Protein AF-A0A419X3B8-F1 (afdb_monomer_lite)

Radius of gyration: 21.31 Å; chains: 1; bounding box: 58×30×60 Å

Structure (mmCIF, N/CA/C/O backbone):
data_AF-A0A419X3B8-F1
#
_entry.id   AF-A0A419X3B8-F1
#
loop_
_atom_site.group_PDB
_atom_site.id
_atom_site.type_symbol
_atom_site.label_atom_id
_atom_site.label_alt_id
_atom_site.label_comp_id
_atom_site.label_asym_id
_atom_site.label_entity_id
_atom_site.label_seq_id
_atom_site.pdbx_PDB_ins_code
_atom_site.Cartn_x
_atom_site.Cartn_y
_atom_site.Cartn_z
_atom_site.occupancy
_atom_site.B_iso_or_equiv
_atom_site.auth_seq_id
_atom_site.auth_comp_id
_atom_site.auth_asym_id
_atom_site.auth_atom_id
_atom_site.pdbx_PDB_model_num
ATOM 1 N N . MET A 1 1 ? -28.144 -3.863 7.621 1.00 39.31 1 MET A N 1
ATOM 2 C CA . MET A 1 1 ? -27.677 -2.518 7.217 1.00 39.31 1 M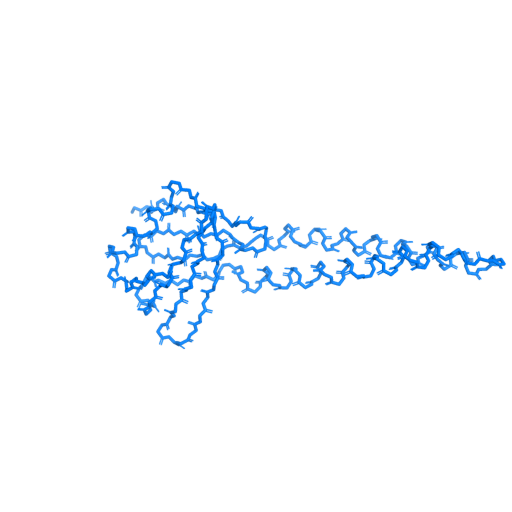ET A CA 1
ATOM 3 C C . MET A 1 1 ? -26.337 -2.663 6.514 1.00 39.31 1 MET A C 1
ATOM 5 O O . MET A 1 1 ? -25.401 -3.153 7.137 1.00 39.31 1 MET A O 1
ATOM 9 N N . ASN A 1 2 ? -26.262 -2.311 5.227 1.00 42.41 2 ASN A N 1
ATOM 10 C CA . ASN A 1 2 ? -24.985 -2.186 4.522 1.00 42.41 2 ASN A CA 1
ATOM 11 C C . ASN A 1 2 ? -24.287 -0.940 5.063 1.00 42.41 2 ASN A C 1
ATOM 13 O O . ASN A 1 2 ? -24.763 0.173 4.859 1.00 42.41 2 ASN A O 1
ATOM 17 N N . SER A 1 3 ? -23.217 -1.150 5.819 1.0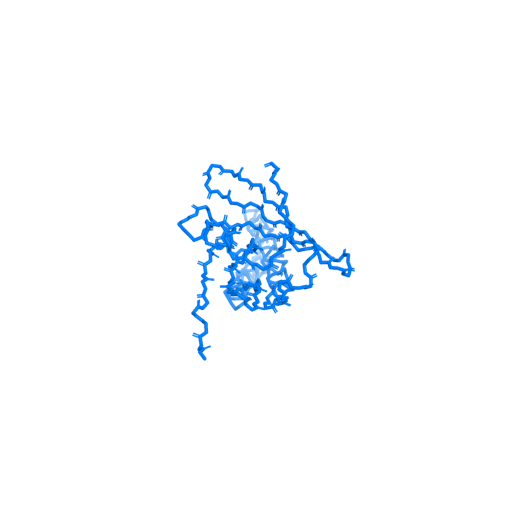0 56.72 3 SER A N 1
ATOM 18 C CA . SER A 1 3 ? -22.361 -0.070 6.289 1.00 56.72 3 SER A CA 1
ATOM 19 C C . SER A 1 3 ? -21.693 0.579 5.077 1.00 56.72 3 SER A C 1
ATOM 21 O O . SER A 1 3 ? -21.132 -0.115 4.227 1.00 56.72 3 SER A O 1
ATOM 23 N N . LEU A 1 4 ? -21.824 1.899 4.944 1.00 75.19 4 LEU A N 1
ATOM 24 C CA . LEU A 1 4 ? -21.238 2.640 3.834 1.00 75.19 4 LEU A CA 1
ATOM 25 C C . LEU A 1 4 ? -19.736 2.774 4.111 1.00 75.19 4 LEU A C 1
ATOM 27 O O . LEU A 1 4 ? -19.335 3.532 4.993 1.00 75.19 4 LEU A O 1
ATOM 31 N N . MET A 1 5 ? -18.914 2.003 3.396 1.00 82.88 5 MET A N 1
ATOM 32 C CA . MET A 1 5 ? -17.458 2.043 3.553 1.00 82.88 5 MET A CA 1
ATOM 33 C C . MET A 1 5 ? -16.929 3.455 3.288 1.00 82.88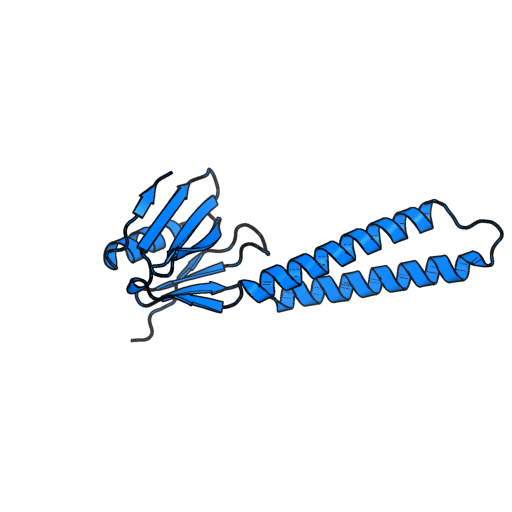 5 MET A C 1
ATOM 35 O O . MET A 1 5 ? -17.170 4.034 2.226 1.00 82.88 5 MET A O 1
ATOM 39 N N . THR A 1 6 ? -16.190 4.003 4.251 1.00 88.56 6 THR A N 1
ATOM 40 C CA . THR A 1 6 ? -15.498 5.283 4.092 1.00 88.56 6 THR A CA 1
ATOM 41 C C . THR A 1 6 ? -14.113 5.034 3.511 1.00 88.56 6 THR A C 1
ATOM 43 O O . THR A 1 6 ? -13.441 4.077 3.881 1.00 88.56 6 THR A O 1
ATOM 46 N N . LYS A 1 7 ? -13.687 5.893 2.582 1.00 88.75 7 LYS A N 1
ATOM 47 C CA . LYS A 1 7 ? -12.417 5.776 1.867 1.00 88.75 7 LYS A CA 1
ATOM 48 C C . LYS A 1 7 ? -11.531 6.983 2.157 1.00 88.75 7 LYS A C 1
ATOM 50 O O . LYS A 1 7 ? -11.972 8.109 1.939 1.00 88.75 7 LYS A O 1
ATOM 55 N N . ILE A 1 8 ? -10.288 6.737 2.566 1.00 86.94 8 ILE A N 1
ATOM 56 C CA . ILE A 1 8 ? -9.205 7.727 2.561 1.00 86.94 8 ILE A CA 1
ATOM 57 C C . ILE A 1 8 ? -8.215 7.315 1.476 1.00 86.94 8 ILE A C 1
ATOM 59 O O . ILE A 1 8 ? -7.798 6.157 1.404 1.00 86.94 8 ILE A O 1
ATOM 63 N N . TYR A 1 9 ? -7.855 8.262 0.617 1.00 84.25 9 TYR A N 1
ATOM 64 C CA . TYR A 1 9 ? -6.931 8.001 -0.478 1.00 84.25 9 TYR A CA 1
ATOM 65 C C . TYR A 1 9 ? -5.501 7.820 0.024 1.00 84.25 9 TYR A C 1
ATOM 67 O O . TYR A 1 9 ? -5.037 8.552 0.905 1.00 84.25 9 TYR A O 1
ATOM 75 N N . GLY A 1 10 ? -4.789 6.876 -0.585 1.00 79.81 10 GLY A N 1
ATOM 76 C CA . GLY A 1 10 ? -3.341 6.781 -0.434 1.00 79.81 10 GLY A CA 1
ATOM 77 C C . GLY A 1 10 ? -2.664 8.054 -0.918 1.00 79.81 10 GLY A C 1
ATOM 78 O O . GLY A 1 10 ? -3.069 8.636 -1.925 1.00 79.81 10 GLY A O 1
ATOM 79 N N . GLN A 1 11 ? -1.610 8.490 -0.228 1.00 74.94 11 GLN A N 1
ATOM 80 C CA . GLN A 1 11 ? -0.857 9.667 -0.672 1.00 74.94 11 GLN A CA 1
ATOM 81 C C . GLN A 1 11 ? -0.150 9.401 -2.010 1.00 74.94 11 GLN A C 1
ATOM 83 O O . GLN A 1 11 ? 0.006 10.294 -2.843 1.00 74.94 11 GLN A O 1
ATOM 88 N N . ARG A 1 12 ? 0.283 8.157 -2.228 1.00 67.44 12 ARG A N 1
ATOM 89 C CA . ARG A 1 12 ? 0.878 7.685 -3.478 1.00 67.44 12 ARG A CA 1
ATOM 90 C C . ARG A 1 12 ? 0.053 6.530 -4.027 1.00 67.44 12 ARG A C 1
ATOM 92 O O . ARG A 1 12 ? -0.522 5.756 -3.271 1.00 67.44 12 ARG A O 1
ATOM 99 N N . ILE A 1 13 ? 0.120 6.327 -5.345 1.00 59.06 13 ILE A N 1
ATOM 100 C CA . ILE A 1 13 ? -0.497 5.179 -6.047 1.00 59.06 13 ILE A CA 1
ATOM 101 C C . ILE A 1 13 ? -0.118 3.829 -5.398 1.00 59.06 13 ILE A C 1
ATOM 103 O O . ILE A 1 13 ? -0.873 2.865 -5.482 1.00 59.06 13 ILE A O 1
ATOM 107 N N . LEU A 1 14 ? 1.051 3.763 -4.750 1.00 59.19 14 LEU A N 1
ATOM 108 C CA . LEU A 1 14 ? 1.574 2.564 -4.088 1.00 59.19 14 LEU A CA 1
ATOM 109 C C . LEU A 1 14 ? 1.157 2.412 -2.630 1.00 59.19 14 LEU A C 1
ATOM 111 O O . LEU A 1 14 ? 1.212 1.295 -2.127 1.00 59.19 14 LEU A O 1
ATOM 115 N N . ASP A 1 15 ? 0.776 3.500 -1.964 1.00 68.56 15 ASP A N 1
ATOM 116 C CA . ASP A 1 15 ? 0.409 3.443 -0.549 1.00 68.56 15 ASP A CA 1
ATOM 117 C C . ASP A 1 15 ? -0.952 2.752 -0.369 1.00 68.56 15 ASP A C 1
ATOM 119 O O . ASP A 1 15 ? -1.229 2.208 0.694 1.00 68.56 15 ASP A O 1
ATOM 123 N N . GLY A 1 16 ? -1.755 2.692 -1.438 1.00 73.12 16 GLY A N 1
ATOM 124 C CA . GLY A 1 16 ? -3.090 2.111 -1.405 1.00 73.12 16 GLY A CA 1
ATOM 125 C C . GLY A 1 16 ? -4.088 3.022 -0.703 1.00 73.12 16 GLY A C 1
ATOM 126 O O . GLY A 1 16 ? -3.734 3.938 0.027 1.00 73.12 16 GLY A O 1
ATOM 127 N N . ASP A 1 17 ? -5.360 2.783 -0.958 1.00 85.88 17 ASP A N 1
ATOM 128 C CA . ASP A 1 17 ? -6.457 3.420 -0.261 1.00 85.88 17 ASP A CA 1
ATOM 129 C C . ASP A 1 17 ? -6.748 2.677 1.045 1.00 85.88 17 ASP A C 1
ATOM 131 O O . ASP A 1 17 ? -6.688 1.445 1.110 1.00 85.88 17 ASP A O 1
ATOM 135 N N . LEU A 1 18 ? -7.118 3.430 2.075 1.00 86.88 18 LEU A N 1
ATOM 136 C CA . LEU A 1 18 ? -7.647 2.880 3.313 1.00 86.88 18 LEU A CA 1
ATOM 137 C C . LEU A 1 18 ? -9.171 2.922 3.251 1.00 86.88 18 LEU A C 1
ATOM 139 O O . LEU A 1 18 ? -9.769 3.999 3.192 1.00 86.88 18 LEU A O 1
ATOM 143 N N . LEU A 1 19 ? -9.802 1.754 3.265 1.00 89.44 19 LEU A N 1
ATOM 144 C CA . LEU A 1 19 ? -11.248 1.619 3.386 1.00 89.44 19 LEU A CA 1
ATOM 145 C C . LEU A 1 19 ? -11.563 1.204 4.817 1.00 89.44 19 LEU A C 1
ATOM 147 O O . LEU A 1 19 ? -10.921 0.303 5.349 1.00 89.44 19 LEU A O 1
ATOM 151 N N . PHE A 1 20 ? -12.542 1.836 5.446 1.00 88.69 20 PHE A N 1
ATOM 152 C CA . PHE A 1 20 ? -12.916 1.486 6.808 1.00 88.69 20 PHE A CA 1
ATOM 153 C C . PHE A 1 20 ? -14.404 1.668 7.057 1.00 88.69 20 PHE A C 1
ATOM 155 O O . PHE A 1 20 ? -15.076 2.519 6.462 1.00 88.69 20 PHE A O 1
ATOM 162 N N . ASP A 1 21 ? -14.897 0.858 7.978 1.00 86.81 21 ASP A N 1
ATOM 163 C CA . ASP A 1 21 ? -16.163 1.036 8.656 1.00 86.81 21 ASP A CA 1
ATOM 164 C C . ASP A 1 21 ? -16.093 0.458 10.079 1.00 86.81 21 ASP A C 1
ATOM 166 O O . ASP A 1 21 ? -15.027 0.073 10.555 1.00 86.81 21 ASP A O 1
ATOM 170 N N . HIS A 1 22 ? -17.230 0.390 10.772 1.00 83.25 22 HIS A N 1
ATOM 171 C CA . HIS A 1 22 ? -17.297 -0.143 12.136 1.00 83.25 22 HIS A CA 1
ATOM 172 C C . HIS A 1 22 ? -16.980 -1.645 12.246 1.00 83.25 22 HIS A C 1
ATOM 174 O O . HIS A 1 22 ? -16.852 -2.158 13.352 1.00 83.25 22 HIS A O 1
ATOM 180 N N . LYS A 1 23 ? -16.921 -2.377 11.128 1.00 86.19 23 LYS A N 1
ATOM 181 C CA . LYS A 1 23 ? -16.739 -3.834 11.102 1.00 86.19 23 LYS A CA 1
ATOM 182 C C . LYS A 1 23 ? -15.360 -4.244 10.621 1.00 86.19 23 LYS A C 1
ATOM 184 O O . LYS A 1 23 ? -14.865 -5.276 11.061 1.00 86.19 23 LYS A O 1
ATOM 189 N N . LYS A 1 24 ? -14.768 -3.492 9.696 1.00 89.56 24 LYS A N 1
ATOM 190 C CA . LYS A 1 24 ? -13.477 -3.831 9.111 1.00 89.56 24 LYS A CA 1
ATOM 191 C C . LYS A 1 24 ? -12.693 -2.622 8.635 1.00 89.56 24 LYS A C 1
ATOM 193 O O . LYS A 1 24 ? -13.241 -1.588 8.253 1.00 89.56 24 LYS A O 1
ATOM 198 N N . ILE A 1 25 ? -11.386 -2.826 8.591 1.00 88.44 25 ILE A N 1
ATOM 199 C CA . ILE A 1 25 ? -10.426 -1.944 7.948 1.00 88.44 25 ILE A CA 1
ATOM 200 C C . ILE A 1 25 ? -9.752 -2.748 6.841 1.00 88.44 25 ILE A C 1
ATOM 202 O O . ILE A 1 25 ? -9.315 -3.879 7.051 1.00 88.44 25 ILE A O 1
ATOM 206 N N . THR A 1 26 ? -9.695 -2.166 5.650 1.00 87.81 26 THR A N 1
ATOM 207 C CA . THR A 1 26 ? -9.158 -2.793 4.448 1.00 87.81 26 THR A CA 1
ATOM 208 C C . THR A 1 26 ? -8.110 -1.889 3.823 1.00 87.81 26 THR A C 1
ATOM 210 O O . THR A 1 26 ? -8.389 -0.740 3.469 1.00 87.81 26 THR A O 1
ATOM 213 N N . PHE A 1 27 ? -6.915 -2.431 3.611 1.00 85.69 27 PHE A N 1
ATOM 214 C CA . PHE A 1 27 ? -5.940 -1.841 2.706 1.00 85.69 27 PHE A CA 1
ATOM 215 C C . PHE A 1 27 ? -6.262 -2.283 1.283 1.00 85.69 27 PHE A C 1
ATOM 217 O O . PHE A 1 27 ? -6.239 -3.470 0.957 1.00 85.69 27 PHE A O 1
ATOM 224 N N . TYR A 1 28 ? -6.586 -1.326 0.423 1.00 83.56 28 TYR A N 1
ATOM 225 C CA . TYR A 1 28 ? -6.906 -1.584 -0.972 1.00 83.56 28 TYR A CA 1
ATOM 226 C C . TYR A 1 28 ? -5.860 -0.941 -1.868 1.00 83.56 28 TYR A C 1
ATOM 228 O O . TYR A 1 28 ? -5.687 0.269 -1.872 1.00 83.56 28 TYR A O 1
ATOM 236 N N . THR A 1 29 ? -5.190 -1.725 -2.697 1.00 78.31 29 THR A N 1
ATOM 237 C CA . THR A 1 29 ? -4.346 -1.183 -3.765 1.00 78.31 29 THR A CA 1
ATOM 238 C C . THR A 1 29 ? -4.990 -1.533 -5.101 1.00 78.31 29 THR A C 1
ATOM 240 O O . THR A 1 29 ? -5.776 -2.470 -5.203 1.00 78.31 29 THR A O 1
ATOM 243 N N . ASN A 1 30 ? -4.676 -0.797 -6.167 1.00 74.50 30 ASN A N 1
ATOM 244 C CA . ASN A 1 30 ? -5.115 -1.177 -7.509 1.00 74.50 30 ASN A CA 1
ATOM 245 C C . ASN A 1 30 ? -3.961 -1.863 -8.263 1.00 74.50 30 ASN A C 1
ATOM 247 O O . ASN A 1 30 ? -3.242 -1.199 -9.020 1.00 74.50 30 ASN A O 1
ATOM 251 N N . PRO A 1 31 ? -3.759 -3.188 -8.103 1.00 74.00 31 PRO A N 1
ATOM 252 C CA . PRO A 1 31 ? -2.669 -3.887 -8.774 1.00 74.00 31 PRO A CA 1
ATOM 253 C C . PRO A 1 31 ? -2.830 -3.882 -10.297 1.00 74.00 31 PRO A C 1
ATOM 255 O O . PRO A 1 31 ? -1.829 -3.992 -10.997 1.00 74.00 31 PRO A O 1
ATOM 258 N N . LYS A 1 32 ? -4.051 -3.707 -10.832 1.00 75.75 32 LYS A N 1
ATOM 259 C CA . LYS A 1 32 ? -4.284 -3.618 -12.284 1.00 75.75 32 LYS A CA 1
ATOM 260 C C . LYS A 1 32 ? -3.671 -2.350 -12.875 1.00 75.75 32 LYS A C 1
ATOM 262 O O . LYS A 1 32 ? -3.060 -2.416 -13.936 1.00 75.75 32 LYS A O 1
ATOM 267 N N . ALA A 1 33 ? -3.779 -1.221 -12.175 1.00 73.12 33 ALA A N 1
ATOM 268 C CA . ALA A 1 33 ? -3.138 0.024 -12.595 1.00 73.12 33 ALA A CA 1
ATOM 269 C C . ALA A 1 33 ? -1.603 -0.108 -12.598 1.00 73.12 33 ALA A C 1
ATOM 271 O O . ALA A 1 33 ? -0.948 0.288 -13.558 1.00 73.12 33 ALA A O 1
ATOM 272 N N . ALA A 1 34 ? -1.030 -0.740 -11.567 1.00 75.38 34 ALA A N 1
ATOM 273 C CA . ALA A 1 34 ? 0.408 -1.017 -11.513 1.00 75.38 34 ALA A CA 1
ATOM 274 C C . ALA A 1 34 ? 0.863 -2.016 -12.598 1.00 75.38 34 ALA A C 1
ATOM 276 O O . ALA A 1 34 ? 1.937 -1.855 -13.182 1.00 75.38 34 ALA A O 1
ATOM 277 N N . LEU A 1 35 ? 0.041 -3.027 -12.897 1.00 77.50 35 LEU A N 1
ATOM 278 C CA . LEU A 1 35 ? 0.299 -4.011 -13.947 1.00 77.50 35 LEU A CA 1
ATOM 279 C C . LEU A 1 35 ? 0.331 -3.360 -15.331 1.00 77.50 35 LEU A C 1
ATOM 281 O O . LEU A 1 35 ? 1.250 -3.633 -16.097 1.00 77.50 35 LEU A O 1
ATOM 285 N N . LEU A 1 36 ? -0.622 -2.476 -15.640 1.00 79.06 36 LEU A N 1
ATO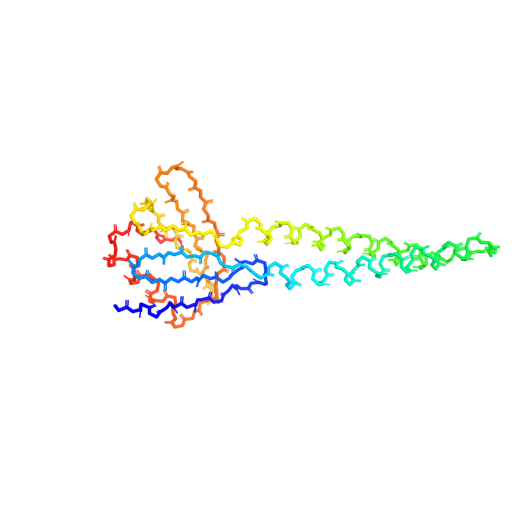M 286 C CA . LEU A 1 36 ? -0.671 -1.791 -16.933 1.00 79.06 36 LEU A CA 1
ATOM 287 C C . LEU A 1 36 ? 0.594 -0.955 -17.171 1.00 79.06 36 LEU A C 1
ATOM 289 O O . LEU A 1 36 ? 1.203 -1.052 -18.234 1.00 79.06 36 LEU A O 1
ATOM 293 N N . SER A 1 37 ? 1.046 -0.218 -16.153 1.00 75.94 37 SER A N 1
ATOM 294 C CA . SER A 1 37 ? 2.317 0.515 -16.205 1.00 75.94 37 SER A CA 1
ATOM 295 C C . SER A 1 37 ? 3.521 -0.414 -16.384 1.00 75.94 37 SER A C 1
ATOM 297 O O . SER A 1 37 ? 4.460 -0.074 -17.098 1.00 75.94 37 SER A O 1
ATOM 299 N N . THR A 1 38 ? 3.489 -1.603 -15.774 1.00 80.06 38 THR A N 1
ATOM 300 C CA . THR A 1 38 ? 4.547 -2.615 -15.920 1.00 80.06 38 THR A CA 1
ATOM 301 C C . THR A 1 38 ? 4.600 -3.173 -17.339 1.00 80.06 38 THR A C 1
ATOM 303 O O . THR A 1 38 ? 5.682 -3.262 -17.909 1.00 80.06 38 THR A O 1
ATOM 306 N N . ILE A 1 39 ? 3.445 -3.495 -17.932 1.00 81.62 39 ILE A N 1
ATOM 307 C CA . ILE A 1 39 ? 3.347 -3.976 -19.317 1.00 81.62 39 ILE A CA 1
ATOM 308 C C . ILE A 1 39 ? 3.841 -2.898 -20.286 1.00 81.62 39 ILE A C 1
ATOM 310 O O . ILE A 1 39 ? 4.670 -3.188 -21.144 1.00 81.62 39 ILE A O 1
ATOM 314 N N . ALA A 1 40 ? 3.389 -1.651 -20.124 1.00 81.25 40 ALA A N 1
ATOM 315 C CA . ALA A 1 40 ? 3.832 -0.539 -20.960 1.00 81.25 40 ALA A CA 1
ATOM 316 C C . ALA A 1 40 ? 5.355 -0.349 -20.889 1.00 81.25 40 ALA A C 1
ATOM 318 O O . ALA A 1 40 ? 6.011 -0.204 -21.918 1.00 81.25 40 ALA A O 1
ATOM 319 N N . MET A 1 41 ? 5.930 -0.415 -19.685 1.00 82.12 41 MET A N 1
ATOM 320 C CA . MET A 1 41 ? 7.372 -0.274 -19.514 1.00 82.12 41 MET A CA 1
ATOM 321 C C . MET A 1 41 ? 8.144 -1.453 -20.113 1.00 82.12 41 MET A C 1
ATOM 323 O O . MET A 1 41 ? 9.141 -1.233 -20.787 1.00 82.12 41 MET A O 1
ATOM 327 N N . ALA A 1 42 ? 7.655 -2.685 -19.946 1.00 79.38 42 ALA A N 1
ATOM 328 C CA . ALA A 1 42 ? 8.258 -3.861 -20.567 1.00 79.38 42 ALA A CA 1
ATOM 329 C C . ALA A 1 42 ? 8.295 -3.742 -22.100 1.00 79.38 42 ALA A C 1
ATOM 331 O O . ALA A 1 42 ? 9.318 -4.046 -22.708 1.00 79.38 42 ALA A O 1
ATOM 332 N N . LEU A 1 43 ? 7.223 -3.236 -22.723 1.00 82.81 43 LEU A N 1
ATOM 333 C CA . LEU A 1 43 ? 7.190 -2.976 -24.166 1.00 82.81 43 LEU A CA 1
ATOM 334 C C . LEU A 1 43 ? 8.231 -1.929 -24.591 1.00 82.81 43 LEU A C 1
ATOM 336 O O . LEU A 1 43 ? 8.917 -2.130 -25.591 1.00 82.81 43 LEU A O 1
ATOM 340 N N . VAL A 1 44 ? 8.401 -0.849 -23.819 1.00 81.06 44 VAL A N 1
ATOM 341 C CA . VAL A 1 44 ? 9.440 0.169 -24.070 1.00 81.06 44 VAL A CA 1
ATOM 342 C C . VAL A 1 44 ? 10.843 -0.425 -23.938 1.00 81.06 44 VAL A C 1
ATOM 344 O O . VAL A 1 44 ? 11.700 -0.152 -24.780 1.00 81.06 44 VAL A O 1
ATOM 347 N N . THR A 1 45 ? 11.086 -1.258 -22.923 1.00 79.44 45 THR A N 1
ATOM 348 C CA . THR A 1 45 ? 12.374 -1.935 -22.724 1.00 79.44 45 THR A CA 1
ATOM 349 C C . THR A 1 45 ? 12.692 -2.876 -23.883 1.00 79.44 45 THR A C 1
ATOM 351 O O . THR A 1 45 ? 13.794 -2.817 -24.422 1.00 79.44 45 THR A O 1
ATOM 354 N N . ILE A 1 46 ? 11.728 -3.703 -24.302 1.00 79.88 46 ILE A N 1
ATOM 355 C CA . ILE A 1 46 ? 11.894 -4.640 -25.421 1.00 79.88 46 ILE A CA 1
ATOM 356 C C . ILE A 1 46 ? 12.143 -3.876 -26.726 1.00 79.88 46 ILE A C 1
ATOM 358 O O . ILE A 1 46 ? 13.096 -4.182 -27.435 1.00 79.88 46 ILE A O 1
ATOM 362 N N . SER A 1 47 ? 11.342 -2.847 -27.016 1.00 78.88 47 SER A N 1
ATOM 363 C CA . SER A 1 47 ? 11.510 -2.005 -28.208 1.00 78.88 47 SER A CA 1
ATOM 364 C C . SER A 1 47 ? 12.886 -1.330 -28.245 1.00 78.88 47 SER A C 1
ATOM 366 O O . SER A 1 47 ? 13.574 -1.353 -29.264 1.00 78.88 47 SER A O 1
ATOM 368 N N . SER A 1 48 ? 13.342 -0.810 -27.103 1.00 75.81 48 SER A N 1
ATOM 369 C CA . SER A 1 48 ? 14.670 -0.199 -26.984 1.00 75.81 48 SER A CA 1
ATOM 370 C C . SER A 1 48 ? 15.793 -1.221 -27.193 1.00 75.81 48 SER A C 1
ATOM 372 O O . SER A 1 48 ? 16.789 -0.906 -27.837 1.00 75.81 48 SER A O 1
ATOM 374 N N . ALA A 1 49 ? 15.627 -2.452 -26.696 1.00 74.75 49 ALA A N 1
ATOM 375 C CA . ALA A 1 49 ? 16.582 -3.536 -26.907 1.00 74.75 49 ALA A CA 1
ATOM 376 C C . ALA A 1 49 ? 16.670 -3.953 -28.385 1.00 74.75 49 ALA A C 1
ATOM 378 O O . ALA A 1 49 ? 17.777 -4.113 -28.893 1.00 74.75 49 ALA A O 1
ATOM 379 N N . PHE A 1 50 ? 15.535 -4.061 -29.088 1.00 77.94 50 PHE A N 1
ATOM 380 C CA . PHE A 1 50 ? 15.515 -4.320 -30.534 1.00 77.94 50 PHE A CA 1
ATOM 381 C C . PHE A 1 50 ? 16.190 -3.201 -31.329 1.00 77.94 50 PHE A C 1
ATOM 383 O O . PHE A 1 50 ? 16.998 -3.484 -32.202 1.00 77.94 50 PHE A O 1
ATOM 390 N N . ASN A 1 51 ? 15.944 -1.937 -30.980 1.00 74.38 51 ASN A N 1
ATOM 391 C CA . ASN A 1 51 ? 16.571 -0.803 -31.661 1.00 74.38 51 ASN A CA 1
ATOM 392 C C . ASN A 1 51 ? 18.109 -0.785 -31.489 1.00 74.38 51 ASN A C 1
ATOM 394 O O . ASN A 1 51 ? 18.855 -0.462 -32.412 1.00 74.38 51 ASN A O 1
ATOM 398 N N . ILE A 1 52 ? 18.611 -1.182 -30.314 1.00 72.19 52 ILE A N 1
ATOM 399 C CA . ILE A 1 52 ? 20.056 -1.365 -30.085 1.00 72.19 52 ILE A CA 1
ATOM 400 C C . ILE A 1 52 ? 20.592 -2.561 -30.888 1.00 72.19 52 ILE A C 1
ATOM 402 O O . ILE A 1 52 ? 21.695 -2.486 -31.430 1.00 72.19 52 ILE A O 1
ATOM 406 N N . TYR A 1 53 ? 19.824 -3.651 -30.971 1.00 72.12 53 TYR A N 1
ATOM 407 C CA . TYR A 1 53 ? 20.202 -4.851 -31.719 1.00 72.12 53 TYR A CA 1
ATOM 408 C C . TYR A 1 53 ? 20.295 -4.597 -33.235 1.00 72.12 53 TYR A C 1
ATOM 410 O O . TYR A 1 53 ? 21.272 -4.980 -33.871 1.00 72.12 53 TYR A O 1
ATOM 418 N N . ASP A 1 54 ? 19.335 -3.875 -33.814 1.00 69.88 54 ASP A N 1
ATOM 419 C CA . ASP A 1 54 ? 19.370 -3.529 -35.241 1.00 69.88 54 ASP A CA 1
ATOM 420 C C . ASP A 1 54 ? 20.542 -2.590 -35.574 1.00 69.88 54 ASP A C 1
ATOM 422 O O . ASP A 1 54 ? 21.172 -2.714 -36.622 1.00 69.88 54 ASP A O 1
ATOM 426 N N . THR A 1 55 ? 20.915 -1.699 -34.651 1.00 65.75 55 THR A N 1
ATOM 427 C CA . THR A 1 55 ? 22.057 -0.781 -34.829 1.00 65.75 55 THR A CA 1
ATOM 428 C C . THR A 1 55 ? 23.416 -1.402 -34.498 1.00 65.75 55 THR A C 1
ATOM 430 O O . THR A 1 55 ? 24.447 -0.779 -34.745 1.00 65.75 55 THR A O 1
ATOM 433 N N . THR A 1 56 ? 23.467 -2.642 -33.989 1.00 61.00 56 THR A N 1
ATOM 434 C CA . THR A 1 56 ? 24.740 -3.327 -33.679 1.00 61.00 56 THR A CA 1
ATOM 435 C C . THR A 1 56 ? 25.483 -3.796 -34.937 1.00 61.00 56 THR A C 1
ATOM 437 O O . THR A 1 56 ? 26.667 -4.115 -34.858 1.00 61.00 56 THR A O 1
ATOM 440 N N . GLY A 1 57 ? 24.800 -3.838 -36.089 1.00 58.38 57 GLY A N 1
ATOM 441 C CA . GLY A 1 57 ? 25.391 -4.113 -37.404 1.00 58.38 57 GLY A CA 1
ATOM 442 C C . GLY A 1 57 ? 25.958 -2.878 -38.117 1.00 58.38 57 GLY A C 1
ATOM 443 O O . GLY A 1 57 ? 26.649 -3.025 -39.123 1.00 58.38 57 GLY A O 1
ATOM 444 N N . GLU A 1 58 ? 25.698 -1.673 -37.603 1.00 61.00 58 GLU A N 1
ATOM 445 C CA . GLU A 1 58 ? 26.264 -0.421 -38.109 1.00 61.00 58 GLU A CA 1
ATOM 446 C C . GLU A 1 58 ? 27.531 -0.044 -37.324 1.00 61.00 58 GLU A C 1
ATOM 448 O O . GLU A 1 58 ? 27.686 -0.372 -36.149 1.00 61.00 58 GLU A O 1
ATOM 453 N N . SER A 1 59 ? 28.467 0.664 -37.962 1.00 55.38 59 SER A N 1
ATOM 454 C CA . SER A 1 59 ? 29.830 0.920 -37.458 1.00 55.38 59 SER A CA 1
ATOM 455 C C . SER A 1 59 ? 29.929 1.711 -36.142 1.00 55.38 59 SER A C 1
ATOM 457 O O . SER A 1 59 ? 31.031 1.922 -35.639 1.00 55.38 59 SER A O 1
ATOM 459 N N . SER A 1 60 ? 28.813 2.162 -35.569 1.00 59.62 60 SER A N 1
ATOM 460 C CA . SER 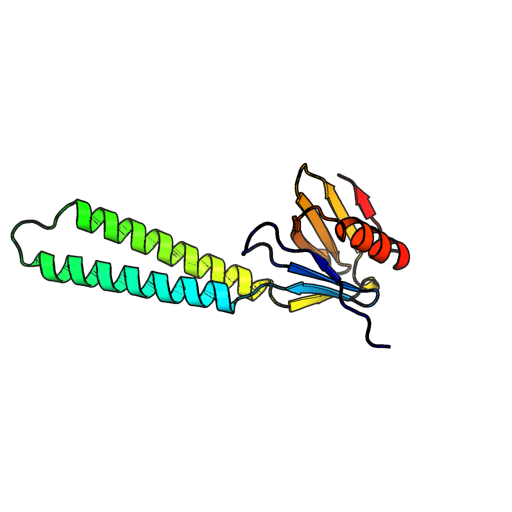A 1 60 ? 28.799 2.859 -34.285 1.00 59.62 60 SER A CA 1
ATOM 461 C C . SER A 1 60 ? 27.444 2.740 -33.591 1.00 59.62 60 SER A C 1
ATOM 463 O O . SER A 1 60 ? 26.513 3.486 -33.896 1.00 59.62 60 SER A O 1
ATOM 465 N N . ILE A 1 61 ? 27.354 1.867 -32.587 1.00 66.62 61 ILE A N 1
ATOM 466 C CA . ILE A 1 61 ? 26.261 1.924 -31.610 1.00 66.62 61 ILE A CA 1
ATOM 467 C C . ILE A 1 61 ? 26.352 3.280 -30.906 1.00 66.62 61 ILE A C 1
ATOM 469 O O . ILE A 1 61 ? 27.366 3.607 -30.284 1.00 66.62 61 ILE A O 1
ATOM 473 N N . SER A 1 62 ? 25.291 4.078 -30.987 1.00 71.06 62 SER A N 1
ATOM 474 C CA . SER A 1 62 ? 25.243 5.359 -30.286 1.00 71.06 62 SER A CA 1
ATOM 475 C C . SER A 1 62 ? 25.240 5.140 -28.770 1.00 71.06 62 SER A C 1
ATOM 477 O O . SER A 1 62 ? 24.402 4.410 -28.235 1.00 71.06 62 SER A O 1
ATOM 479 N N . ILE A 1 63 ? 26.135 5.829 -28.055 1.00 77.94 63 ILE A N 1
ATOM 480 C CA . ILE A 1 63 ? 26.170 5.864 -26.581 1.00 77.94 63 ILE A CA 1
ATOM 481 C C . ILE A 1 63 ? 24.795 6.263 -26.015 1.00 77.94 63 ILE A C 1
ATOM 483 O O . ILE A 1 63 ? 24.372 5.743 -24.983 1.00 77.94 63 ILE A O 1
ATOM 487 N N . ALA A 1 64 ? 24.059 7.130 -26.720 1.00 74.69 64 ALA A N 1
ATOM 488 C CA . ALA A 1 64 ? 22.708 7.524 -26.334 1.00 74.69 64 ALA A CA 1
ATOM 489 C C . ALA A 1 64 ? 21.741 6.327 -26.299 1.00 74.69 64 ALA A C 1
ATOM 491 O O . ALA A 1 64 ? 20.948 6.215 -25.366 1.00 74.69 64 ALA A O 1
ATOM 492 N N . SER A 1 65 ? 21.840 5.400 -27.256 1.00 72.12 65 SER A N 1
ATOM 493 C CA . SER A 1 65 ? 20.998 4.199 -27.316 1.00 72.12 65 SER A CA 1
ATOM 494 C C . SER A 1 65 ? 21.258 3.267 -26.131 1.00 72.12 65 SER A C 1
ATOM 496 O O . SER A 1 65 ? 20.314 2.767 -25.522 1.00 72.12 65 SER A O 1
ATOM 498 N N . VAL A 1 66 ? 22.524 3.102 -25.730 1.00 78.12 66 VAL A N 1
ATOM 499 C CA . VAL A 1 66 ? 22.904 2.313 -24.543 1.00 78.12 66 VAL A CA 1
ATOM 500 C C . VAL A 1 66 ? 22.356 2.943 -23.258 1.00 78.12 66 VAL A C 1
ATOM 502 O O . VAL A 1 66 ? 21.804 2.240 -22.411 1.00 78.12 66 VAL A O 1
ATOM 505 N N . ILE A 1 67 ? 22.446 4.272 -23.125 1.00 81.19 67 ILE A N 1
ATOM 506 C CA . ILE A 1 67 ? 21.895 5.009 -21.976 1.00 81.19 67 ILE A CA 1
ATOM 507 C C . ILE A 1 67 ? 20.370 4.851 -21.907 1.00 81.19 67 ILE A C 1
ATOM 509 O O . ILE A 1 67 ? 19.833 4.549 -20.839 1.00 81.19 67 ILE A O 1
ATOM 513 N N . ILE A 1 68 ? 19.668 5.006 -23.034 1.00 80.31 68 ILE A N 1
ATOM 514 C CA . ILE A 1 68 ? 18.210 4.834 -23.113 1.00 80.31 68 ILE A CA 1
ATOM 515 C C . ILE A 1 68 ? 17.816 3.402 -22.730 1.00 80.31 68 ILE A C 1
ATOM 517 O O . ILE A 1 68 ? 16.905 3.219 -21.920 1.00 80.31 68 ILE A O 1
ATOM 521 N N . GLY A 1 69 ? 18.535 2.393 -23.232 1.00 79.31 69 GLY A N 1
ATOM 522 C CA . GLY A 1 69 ? 18.333 0.994 -22.850 1.00 79.31 69 GLY A CA 1
ATOM 523 C C . GLY A 1 69 ? 18.507 0.765 -21.345 1.00 79.31 69 GLY A C 1
ATOM 524 O O . GLY A 1 69 ? 17.657 0.137 -20.712 1.00 79.31 69 GLY A O 1
ATOM 525 N N . GLY A 1 70 ? 19.550 1.342 -20.742 1.00 81.75 70 GLY A N 1
ATOM 526 C CA . GLY A 1 70 ? 19.788 1.272 -19.298 1.00 81.75 70 GLY A CA 1
ATOM 527 C C . GLY A 1 70 ? 18.663 1.903 -18.468 1.00 81.75 70 GLY A C 1
ATOM 528 O O . GLY A 1 70 ? 18.181 1.293 -17.511 1.00 81.75 70 GLY A O 1
ATOM 529 N N . ILE A 1 71 ? 18.186 3.090 -18.862 1.00 85.00 71 ILE A N 1
ATOM 530 C CA . ILE A 1 71 ? 17.045 3.758 -18.214 1.00 85.00 71 ILE A CA 1
ATOM 531 C C . ILE A 1 71 ? 15.779 2.903 -18.345 1.00 85.00 71 ILE A C 1
ATOM 533 O O . ILE A 1 71 ? 15.058 2.723 -17.363 1.00 85.00 71 ILE A O 1
ATOM 537 N N . ALA A 1 72 ? 15.521 2.335 -19.525 1.00 80.94 72 ALA A N 1
ATOM 538 C CA . ALA A 1 72 ? 14.354 1.493 -19.759 1.00 80.94 72 ALA A CA 1
ATOM 539 C C . ALA A 1 72 ? 14.373 0.223 -18.891 1.00 80.94 72 ALA A C 1
ATOM 541 O O . ALA A 1 72 ? 13.339 -0.149 -18.336 1.00 80.94 72 ALA A O 1
ATOM 542 N N . ILE A 1 73 ? 15.533 -0.422 -18.719 1.00 81.88 73 ILE A N 1
ATOM 543 C CA . ILE A 1 73 ? 15.686 -1.578 -17.820 1.00 81.88 73 ILE A CA 1
ATOM 544 C C . ILE A 1 73 ? 15.432 -1.165 -16.366 1.00 81.88 73 ILE A C 1
ATOM 546 O O . ILE A 1 73 ? 14.667 -1.828 -15.660 1.00 81.88 73 ILE A O 1
ATOM 550 N N . LEU A 1 74 ? 16.023 -0.054 -15.915 1.00 86.50 74 LEU A N 1
ATOM 551 C CA . LEU A 1 74 ? 15.839 0.446 -14.551 1.00 86.50 74 LEU A CA 1
ATOM 552 C C . LEU A 1 74 ? 14.358 0.724 -14.255 1.00 86.50 74 LEU A C 1
ATOM 554 O O . LEU A 1 74 ? 13.818 0.248 -13.254 1.00 86.50 74 LEU A O 1
ATOM 558 N N . LEU A 1 75 ? 13.677 1.446 -15.148 1.00 83.88 75 LEU A N 1
ATOM 559 C CA . LEU A 1 75 ? 12.255 1.760 -15.011 1.00 83.88 75 LEU A CA 1
ATOM 560 C C . LEU A 1 75 ? 11.371 0.507 -15.088 1.00 83.88 75 LEU A C 1
ATOM 562 O O . LEU A 1 75 ? 10.398 0.402 -14.334 1.00 83.88 75 LEU A O 1
ATOM 566 N N . GLY A 1 76 ? 11.710 -0.460 -15.946 1.00 82.56 76 GLY A N 1
ATOM 567 C CA . GLY A 1 76 ? 11.019 -1.750 -16.033 1.00 82.56 76 GLY A CA 1
ATOM 568 C C . GLY A 1 76 ? 11.103 -2.526 -14.723 1.00 82.56 76 GLY A C 1
ATOM 569 O O . GLY A 1 76 ? 10.080 -2.924 -14.162 1.00 82.56 76 GLY A O 1
ATOM 570 N N . THR A 1 77 ? 12.309 -2.636 -14.166 1.00 83.50 77 THR A N 1
ATOM 571 C CA . THR A 1 77 ? 12.555 -3.312 -12.884 1.00 83.50 77 THR A CA 1
ATOM 572 C C . THR A 1 77 ? 11.784 -2.638 -11.744 1.00 83.50 77 THR A C 1
ATOM 574 O O . THR A 1 77 ? 11.097 -3.307 -10.969 1.00 83.50 77 THR A O 1
ATOM 577 N N . LEU A 1 78 ? 11.811 -1.300 -11.680 1.00 84.25 78 LEU A N 1
ATOM 578 C CA . LEU A 1 78 ? 11.038 -0.532 -10.698 1.00 84.25 78 LEU A CA 1
ATOM 579 C C . LEU A 1 78 ? 9.527 -0.756 -10.844 1.00 84.25 78 LEU A C 1
ATOM 581 O O . LEU A 1 78 ? 8.818 -0.813 -9.839 1.00 84.25 78 LEU A O 1
ATOM 585 N N . SER A 1 79 ? 9.025 -0.903 -12.069 1.00 81.25 79 SER A N 1
ATOM 586 C CA . SER A 1 79 ? 7.603 -1.154 -12.327 1.00 81.25 79 SER A CA 1
ATOM 587 C C . SER A 1 79 ? 7.171 -2.539 -11.833 1.00 81.25 79 SER A C 1
ATOM 589 O O . SER A 1 79 ? 6.159 -2.649 -11.140 1.00 81.25 79 SER A O 1
ATOM 591 N N . VAL A 1 80 ? 7.987 -3.575 -12.065 1.00 83.75 80 VAL A N 1
ATOM 592 C CA . VAL A 1 80 ? 7.739 -4.933 -11.542 1.00 83.75 80 VAL A CA 1
ATOM 593 C C . VAL A 1 80 ? 7.724 -4.947 -10.011 1.00 83.75 80 VAL A C 1
ATOM 595 O O . VAL A 1 80 ? 6.800 -5.498 -9.410 1.00 83.75 80 VAL A O 1
ATOM 598 N N . ILE A 1 81 ? 8.703 -4.301 -9.364 1.00 84.00 81 ILE A N 1
ATOM 599 C CA . ILE A 1 81 ? 8.759 -4.192 -7.895 1.00 84.00 81 ILE A CA 1
ATOM 600 C C . ILE A 1 81 ? 7.484 -3.528 -7.360 1.00 84.00 81 ILE A C 1
ATOM 602 O O . ILE A 1 81 ? 6.872 -4.023 -6.411 1.00 84.00 81 ILE A O 1
ATOM 606 N N . LYS A 1 82 ? 7.044 -2.440 -8.001 1.00 76.06 82 LYS A N 1
ATOM 607 C CA . LYS A 1 82 ? 5.808 -1.728 -7.652 1.00 76.06 82 LYS A CA 1
ATOM 608 C C . LYS A 1 82 ? 4.564 -2.603 -7.790 1.00 76.06 82 LYS A C 1
ATOM 610 O O . LYS A 1 82 ? 3.716 -2.584 -6.901 1.00 76.06 82 LYS A O 1
ATOM 615 N N . TYR A 1 83 ? 4.459 -3.388 -8.860 1.00 80.88 83 TYR A N 1
ATOM 616 C CA . TYR A 1 83 ? 3.354 -4.328 -9.047 1.00 80.88 83 TYR A CA 1
ATOM 617 C C . TYR A 1 83 ? 3.318 -5.400 -7.951 1.00 80.88 83 TYR A C 1
ATOM 619 O O . TYR A 1 83 ? 2.262 -5.648 -7.368 1.00 80.88 83 TYR A O 1
ATOM 627 N N . LEU A 1 84 ? 4.467 -6.003 -7.626 1.00 82.19 84 LEU A N 1
ATOM 628 C CA . LEU A 1 84 ? 4.556 -7.006 -6.563 1.00 82.19 84 LEU A CA 1
ATOM 629 C C . LEU A 1 84 ? 4.182 -6.422 -5.197 1.00 82.19 84 LEU A C 1
ATOM 631 O O . LEU A 1 84 ? 3.449 -7.062 -4.445 1.00 82.19 84 LEU A O 1
ATOM 635 N N . ALA A 1 85 ? 4.643 -5.208 -4.890 1.00 77.31 85 ALA A N 1
ATOM 636 C CA . ALA A 1 85 ? 4.284 -4.506 -3.661 1.00 77.31 85 ALA A CA 1
ATOM 637 C C . ALA A 1 85 ? 2.775 -4.223 -3.588 1.00 77.31 85 ALA A C 1
ATOM 639 O O . ALA A 1 85 ? 2.137 -4.574 -2.597 1.00 77.31 85 ALA A O 1
ATOM 640 N N . ALA A 1 86 ? 2.186 -3.683 -4.662 1.00 75.69 86 ALA A N 1
ATOM 641 C CA . ALA A 1 86 ? 0.749 -3.435 -4.730 1.00 75.69 86 ALA A CA 1
ATOM 642 C C . ALA A 1 86 ? -0.044 -4.735 -4.540 1.00 75.69 86 ALA A C 1
ATOM 644 O O . ALA A 1 86 ? -0.943 -4.788 -3.707 1.00 75.69 86 ALA A O 1
ATOM 645 N N . ARG A 1 87 ? 0.328 -5.816 -5.236 1.00 79.00 87 ARG A N 1
ATOM 646 C CA . ARG A 1 87 ? -0.354 -7.113 -5.131 1.00 79.00 87 ARG A CA 1
ATOM 647 C C . ARG A 1 87 ? -0.311 -7.698 -3.717 1.00 79.00 87 ARG A C 1
ATOM 649 O O . ARG A 1 87 ? -1.299 -8.295 -3.310 1.00 79.00 87 ARG A O 1
ATOM 656 N N . LYS A 1 88 ? 0.796 -7.535 -2.985 1.00 75.50 88 LYS A N 1
ATOM 657 C CA . LYS A 1 88 ? 0.933 -8.038 -1.606 1.00 75.50 88 LYS A CA 1
ATOM 658 C C . LYS A 1 88 ? 0.008 -7.334 -0.615 1.00 75.50 88 LYS A C 1
ATOM 660 O O . LYS A 1 88 ? -0.443 -7.970 0.324 1.00 75.50 88 LYS A O 1
ATOM 665 N N . ILE A 1 89 ? -0.233 -6.039 -0.811 1.00 72.12 89 ILE A N 1
ATOM 666 C CA . ILE A 1 89 ? -1.013 -5.202 0.115 1.00 72.12 89 ILE A CA 1
ATOM 667 C C . ILE A 1 89 ? -2.495 -5.145 -0.296 1.00 72.12 89 ILE A C 1
ATOM 669 O O . ILE A 1 89 ? -3.342 -4.682 0.461 1.00 72.12 89 ILE A O 1
ATOM 673 N N . ASN A 1 90 ? -2.832 -5.632 -1.493 1.00 77.50 90 ASN A N 1
ATOM 674 C CA . ASN A 1 90 ? -4.191 -5.580 -2.008 1.00 77.50 90 ASN A CA 1
ATOM 675 C C . ASN A 1 90 ? -5.155 -6.447 -1.185 1.00 77.50 90 ASN A C 1
ATOM 677 O O . ASN A 1 90 ? -4.967 -7.660 -1.116 1.00 77.50 90 ASN A O 1
ATOM 681 N N . LEU A 1 91 ? -6.230 -5.834 -0.681 1.00 79.81 91 LEU A N 1
ATOM 682 C CA . LEU A 1 91 ? -7.319 -6.487 0.053 1.00 79.81 91 LEU A CA 1
ATOM 683 C C . LEU A 1 91 ? -6.859 -7.165 1.349 1.00 79.81 91 LEU A C 1
ATOM 685 O O . LEU A 1 91 ? -7.404 -8.196 1.737 1.00 79.81 91 LEU A O 1
ATOM 689 N N . ILE A 1 92 ? -5.874 -6.585 2.036 1.00 83.38 92 ILE A N 1
ATOM 690 C CA . ILE A 1 92 ? -5.609 -6.974 3.423 1.00 83.38 92 ILE A CA 1
ATOM 691 C C . ILE A 1 92 ? -6.750 -6.410 4.266 1.00 83.38 92 ILE A C 1
ATOM 693 O O . ILE A 1 92 ? -6.891 -5.192 4.369 1.00 83.38 92 ILE A O 1
ATOM 697 N N . GLU A 1 93 ? -7.562 -7.295 4.837 1.00 88.12 93 GLU A N 1
ATOM 698 C CA . GLU A 1 93 ? -8.690 -6.956 5.704 1.00 88.12 93 GLU A CA 1
ATOM 699 C C . GLU A 1 93 ? -8.435 -7.476 7.119 1.00 88.12 93 GLU A C 1
ATOM 701 O O . GLU A 1 93 ? -7.960 -8.596 7.292 1.00 88.12 93 GLU A O 1
ATOM 706 N N . PHE A 1 94 ? -8.781 -6.678 8.123 1.00 88.12 94 PHE A N 1
ATOM 707 C CA . PHE A 1 94 ? -8.805 -7.088 9.528 1.00 88.12 94 PHE A CA 1
ATOM 708 C C . PHE A 1 94 ? -9.987 -6.421 10.228 1.00 88.12 94 PHE A C 1
ATOM 710 O O . PHE A 1 94 ? -10.420 -5.321 9.855 1.00 88.12 94 PHE A O 1
ATOM 717 N N . ALA A 1 95 ? -10.540 -7.108 11.226 1.00 89.31 95 ALA A N 1
ATOM 718 C CA . ALA A 1 95 ? -11.580 -6.544 12.069 1.00 89.31 95 ALA A CA 1
ATOM 719 C C . ALA A 1 95 ? -10.939 -5.683 13.174 1.00 89.31 95 ALA A C 1
ATOM 721 O O . ALA A 1 95 ? -9.813 -5.964 13.586 1.00 89.31 95 ALA A O 1
ATOM 722 N N . PRO A 1 96 ? -11.631 -4.656 13.702 1.00 87.31 96 PRO A N 1
ATOM 723 C CA . PRO A 1 96 ? -11.095 -3.827 14.783 1.00 87.31 96 PRO A CA 1
ATOM 724 C C . PRO A 1 96 ? -10.630 -4.623 16.010 1.00 87.31 96 PRO A C 1
ATOM 726 O O . PRO A 1 96 ? -9.618 -4.286 16.607 1.00 87.31 96 PRO A O 1
ATOM 729 N N . GLN A 1 97 ? -11.311 -5.726 16.326 1.00 88.44 97 GLN A N 1
ATOM 730 C CA . GLN A 1 97 ? -10.963 -6.637 17.425 1.00 88.44 97 GLN A CA 1
ATOM 731 C C . GLN A 1 97 ? -9.607 -7.352 17.253 1.00 88.44 97 GLN A C 1
ATOM 733 O O . GLN A 1 97 ? -9.021 -7.805 18.234 1.00 88.44 97 GLN A O 1
ATOM 738 N N . ASP A 1 98 ? -9.103 -7.462 16.020 1.00 90.56 98 ASP A N 1
ATOM 739 C CA . ASP A 1 98 ? -7.807 -8.085 15.729 1.00 90.56 98 ASP A CA 1
ATOM 740 C C . ASP A 1 98 ? -6.649 -7.092 15.928 1.00 90.56 98 ASP A C 1
ATOM 742 O O . ASP A 1 98 ? -5.475 -7.473 15.892 1.00 90.56 98 ASP A O 1
ATOM 746 N N . ILE A 1 99 ? -6.974 -5.810 16.131 1.00 91.50 99 ILE A N 1
ATOM 747 C CA . ILE A 1 99 ? -6.019 -4.720 16.271 1.00 91.50 99 ILE A CA 1
ATOM 748 C C . ILE A 1 99 ? -5.624 -4.577 17.735 1.00 91.50 99 ILE A C 1
ATOM 750 O O . ILE A 1 99 ? -6.455 -4.325 18.603 1.00 91.50 99 ILE A O 1
ATOM 754 N N . LYS A 1 100 ? -4.323 -4.672 17.991 1.00 91.56 100 LYS A N 1
ATOM 755 C CA . LYS A 1 100 ? -3.735 -4.409 19.301 1.00 91.56 100 LYS A CA 1
ATOM 756 C C . LYS A 1 100 ? -3.618 -2.911 19.558 1.00 91.56 100 LYS A C 1
ATOM 758 O O . LYS A 1 100 ? -4.007 -2.414 20.609 1.00 91.56 100 LYS A O 1
ATOM 763 N N . GLU A 1 101 ? -3.035 -2.195 18.602 1.00 93.06 101 GLU A N 1
ATOM 764 C CA . GLU A 1 101 ? -2.822 -0.753 18.688 1.00 93.06 101 GLU A CA 1
ATOM 765 C C . GLU A 1 101 ? -2.659 -0.133 17.299 1.00 93.06 101 GLU A C 1
ATOM 767 O O . GLU A 1 101 ? -2.213 -0.778 16.343 1.00 93.06 101 GLU A O 1
ATOM 772 N N . VAL A 1 102 ? -2.997 1.150 17.192 1.00 92.75 102 VAL A N 1
ATOM 773 C CA . VAL A 1 102 ? -2.775 1.949 15.987 1.00 92.75 102 VAL A CA 1
ATOM 774 C C . VAL A 1 102 ? -1.942 3.169 16.338 1.00 92.75 102 VAL A C 1
ATOM 776 O O . VAL A 1 102 ? -2.380 4.047 17.081 1.00 92.75 102 VAL A O 1
ATOM 779 N N . ALA A 1 103 ? -0.749 3.251 15.755 1.00 93.44 103 ALA A N 1
ATOM 780 C CA . ALA A 1 103 ? 0.099 4.427 15.837 1.00 93.44 103 ALA A CA 1
ATOM 781 C C . ALA A 1 103 ? -0.197 5.372 14.667 1.00 93.44 103 ALA A C 1
ATOM 783 O O . ALA A 1 103 ? -0.056 5.003 13.496 1.00 93.44 103 ALA A O 1
ATOM 784 N N . ILE A 1 104 ? -0.590 6.601 14.987 1.00 91.94 104 ILE A N 1
ATOM 785 C CA . ILE A 1 104 ? -0.950 7.647 14.036 1.00 91.94 104 ILE A CA 1
ATOM 786 C C . ILE A 1 104 ? 0.065 8.777 14.157 1.00 91.94 104 ILE A C 1
ATOM 788 O O . ILE A 1 104 ? 0.201 9.402 15.205 1.00 91.94 104 ILE A O 1
ATOM 792 N N . ARG A 1 105 ? 0.759 9.064 13.056 1.00 91.88 105 ARG A N 1
ATOM 793 C CA . ARG A 1 105 ? 1.650 10.216 12.934 1.00 91.88 105 ARG A CA 1
ATOM 794 C C . ARG A 1 105 ? 1.065 11.209 11.948 1.00 91.88 105 ARG A C 1
ATOM 796 O O . ARG A 1 105 ? 0.964 10.914 10.752 1.00 91.88 105 ARG A O 1
ATOM 803 N N . GLU A 1 106 ? 0.717 12.387 12.442 1.00 88.75 106 GLU A N 1
ATOM 804 C CA . GLU A 1 106 ? 0.238 13.476 11.599 1.00 88.75 106 GLU A CA 1
ATOM 805 C C . GLU A 1 106 ? 1.407 14.242 10.972 1.00 88.75 106 GLU A C 1
ATOM 807 O O . GLU A 1 106 ? 2.389 14.584 11.625 1.00 88.75 106 GLU A O 1
ATOM 812 N N . MET A 1 107 ? 1.297 14.518 9.676 1.00 86.62 107 MET A N 1
ATOM 813 C CA . MET A 1 107 ? 2.166 15.434 8.938 1.00 86.62 107 MET A CA 1
ATOM 814 C C . MET A 1 107 ? 1.314 16.572 8.363 1.00 86.62 107 MET A C 1
ATOM 816 O O . MET A 1 107 ? 0.092 16.573 8.530 1.00 86.62 107 MET A O 1
ATOM 820 N N . ALA A 1 108 ? 1.949 17.532 7.682 1.00 85.56 108 ALA A N 1
ATOM 821 C CA . ALA A 1 108 ? 1.259 18.683 7.093 1.00 85.56 108 ALA A CA 1
ATOM 822 C C . ALA A 1 108 ? 0.073 18.259 6.200 1.00 85.56 108 ALA A C 1
ATOM 824 O O . ALA A 1 108 ? -1.058 18.640 6.484 1.00 85.56 108 ALA A O 1
ATOM 825 N N . ASP A 1 109 ? 0.319 17.372 5.226 1.00 85.25 109 ASP A N 1
ATOM 826 C CA . ASP A 1 109 ? -0.681 16.965 4.219 1.00 85.25 109 ASP A CA 1
ATOM 827 C C . ASP A 1 109 ? -1.004 15.458 4.231 1.00 85.25 109 ASP A C 1
ATOM 829 O O . ASP A 1 109 ? -1.701 14.939 3.355 1.00 85.25 109 ASP A O 1
ATOM 833 N N . SER A 1 110 ? -0.478 14.708 5.202 1.00 86.75 110 SER A N 1
ATOM 834 C CA . SER A 1 110 ? -0.612 13.245 5.235 1.00 86.75 110 SER A CA 1
ATOM 835 C C . SER A 1 110 ? -0.688 12.682 6.646 1.00 86.75 110 SER A C 1
ATOM 837 O O . SER A 1 110 ? -0.125 13.251 7.579 1.00 86.75 110 SER A O 1
ATOM 839 N N . LEU A 1 111 ? -1.298 11.508 6.780 1.00 88.19 111 LEU A N 1
ATOM 840 C CA . LEU A 1 111 ? -1.217 10.667 7.969 1.00 88.19 111 LEU A CA 1
ATOM 841 C C . LEU A 1 111 ? -0.457 9.389 7.654 1.00 88.19 111 LEU A C 1
ATOM 843 O O . LEU A 1 111 ? -0.794 8.668 6.712 1.00 88.19 111 LEU A O 1
ATOM 847 N N . ARG A 1 112 ? 0.528 9.073 8.495 1.00 90.31 112 ARG A N 1
ATOM 848 C CA . ARG A 1 112 ? 1.133 7.742 8.519 1.00 90.31 112 ARG A CA 1
ATOM 849 C C . ARG A 1 112 ? 0.485 6.933 9.623 1.00 90.31 112 ARG A C 1
ATOM 851 O O . ARG A 1 112 ? 0.534 7.331 10.784 1.00 90.31 112 ARG A O 1
ATOM 858 N N . ILE A 1 113 ? -0.087 5.802 9.250 1.00 90.19 113 ILE A N 1
ATOM 859 C CA . ILE A 1 113 ? -0.803 4.913 10.154 1.00 90.19 113 ILE A CA 1
ATOM 860 C C . ILE A 1 113 ? -0.043 3.591 10.186 1.00 90.19 113 ILE A C 1
ATOM 862 O O . ILE A 1 113 ? 0.235 3.007 9.138 1.00 90.19 113 ILE A O 1
ATOM 866 N N . SER A 1 114 ? 0.315 3.138 11.383 1.00 91.69 114 SER A N 1
ATOM 867 C CA . SER A 1 114 ? 0.851 1.798 11.624 1.00 91.69 114 SER A CA 1
ATOM 868 C C . SER A 1 114 ? -0.149 1.031 12.473 1.00 91.69 114 SER A C 1
ATOM 870 O O . SER A 1 114 ? -0.459 1.450 13.582 1.00 91.69 114 SER A O 1
ATOM 872 N N . ILE A 1 115 ? -0.669 -0.063 11.935 1.00 91.12 115 ILE A N 1
ATOM 873 C CA . ILE A 1 115 ? -1.634 -0.933 12.598 1.00 91.12 115 ILE A CA 1
ATOM 874 C C . ILE A 1 115 ? -0.878 -2.167 13.061 1.00 91.12 115 ILE A C 1
ATOM 876 O O . ILE A 1 115 ? -0.325 -2.900 12.238 1.00 91.12 115 ILE A O 1
ATOM 880 N N . HIS A 1 116 ? -0.832 -2.356 14.372 1.00 92.81 116 HIS A N 1
ATOM 881 C CA . HIS A 1 116 ? -0.235 -3.512 15.017 1.00 92.81 116 HIS A CA 1
ATOM 882 C C . HIS A 1 116 ? -1.359 -4.478 15.382 1.00 92.81 116 HIS A C 1
ATOM 884 O O . HIS A 1 116 ? -2.281 -4.117 16.114 1.00 92.81 116 HIS A O 1
ATOM 890 N N . LEU A 1 117 ? -1.301 -5.692 14.845 1.00 92.44 117 LEU A N 1
ATOM 891 C CA . LEU A 1 117 ? -2.299 -6.726 15.091 1.00 92.44 117 LEU A CA 1
ATOM 892 C C . LEU A 1 117 ? -1.896 -7.603 16.285 1.00 92.44 117 LEU A C 1
ATOM 894 O O . LEU A 1 117 ? -0.734 -7.637 16.702 1.00 92.44 117 LEU A O 1
ATOM 898 N N . ASN A 1 118 ? -2.869 -8.324 16.841 1.00 90.62 118 ASN A N 1
ATOM 899 C CA . ASN A 1 118 ? -2.671 -9.225 17.982 1.00 90.62 118 ASN A CA 1
ATOM 900 C C . ASN A 1 118 ? -1.721 -10.399 17.677 1.00 90.62 118 ASN A C 1
ATOM 902 O O . ASN A 1 118 ? -1.110 -10.951 18.590 1.00 90.62 118 ASN A O 1
ATOM 906 N N . ASP A 1 119 ? -1.546 -10.752 16.403 1.00 90.62 119 ASP A N 1
ATOM 907 C CA . ASP A 1 119 ? -0.604 -11.773 15.927 1.00 90.62 119 ASP A CA 1
ATOM 908 C C . ASP A 1 119 ? 0.841 -11.249 15.756 1.00 90.62 119 ASP A C 1
ATOM 910 O O . ASP A 1 119 ? 1.692 -11.930 15.183 1.00 90.62 119 ASP A O 1
ATOM 914 N N . ASN A 1 120 ? 1.131 -10.042 16.261 1.00 87.81 120 ASN A N 1
ATOM 915 C CA . ASN A 1 120 ? 2.390 -9.303 16.116 1.00 87.81 120 ASN A CA 1
ATOM 916 C C . ASN A 1 120 ? 2.741 -8.883 14.679 1.00 87.81 120 ASN A C 1
ATOM 918 O O . ASN A 1 120 ? 3.846 -8.382 14.440 1.00 87.81 120 ASN A O 1
ATOM 922 N N . THR A 1 121 ? 1.834 -9.025 13.713 1.00 88.81 121 THR A N 1
ATOM 923 C CA . THR A 1 121 ? 2.037 -8.433 12.391 1.00 88.81 121 THR A CA 1
ATOM 924 C C . THR A 1 121 ? 1.808 -6.924 12.442 1.00 88.81 121 THR A C 1
ATOM 926 O O . THR A 1 121 ? 1.119 -6.380 13.307 1.00 88.81 121 THR A O 1
ATOM 929 N N . THR A 1 122 ? 2.476 -6.197 11.546 1.00 90.44 122 THR A N 1
ATOM 930 C CA . THR A 1 122 ? 2.361 -4.739 11.468 1.00 90.44 122 THR A CA 1
ATOM 931 C C . THR A 1 122 ? 2.161 -4.314 10.029 1.00 90.44 122 THR A C 1
ATOM 933 O O . THR A 1 122 ? 2.988 -4.608 9.162 1.00 90.44 122 THR A O 1
ATOM 936 N N . HIS A 1 123 ? 1.105 -3.546 9.796 1.00 87.94 123 HIS A N 1
ATOM 937 C CA . HIS A 1 123 ? 0.792 -2.975 8.497 1.00 87.94 123 HIS A CA 1
ATOM 938 C C . HIS A 1 123 ? 0.915 -1.459 8.544 1.00 87.94 123 HIS A C 1
ATOM 940 O O . HIS A 1 123 ? 0.431 -0.811 9.468 1.00 87.94 123 HIS A O 1
ATOM 946 N N . LYS A 1 124 ? 1.584 -0.883 7.545 1.00 87.62 124 LYS A N 1
ATOM 947 C CA . LYS A 1 124 ? 1.845 0.556 7.473 1.00 87.62 124 LYS A CA 1
ATOM 948 C C . LYS A 1 124 ? 1.232 1.127 6.209 1.00 87.62 124 LYS A C 1
ATOM 950 O O . LYS A 1 124 ? 1.448 0.577 5.132 1.00 87.62 124 LYS A O 1
ATOM 955 N N . ILE A 1 125 ? 0.541 2.252 6.347 1.00 86.06 125 ILE A N 1
ATOM 956 C CA . ILE A 1 125 ? -0.024 3.003 5.228 1.00 86.06 125 ILE A CA 1
ATOM 957 C C . ILE A 1 125 ? 0.251 4.498 5.389 1.00 86.06 125 ILE A C 1
ATOM 959 O O . ILE A 1 125 ? 0.298 5.024 6.503 1.00 86.06 125 ILE A O 1
ATOM 963 N N . SER A 1 126 ? 0.432 5.185 4.261 1.00 87.44 126 SER A N 1
ATOM 964 C CA . SER A 1 126 ? 0.453 6.646 4.194 1.00 87.44 126 SER A CA 1
ATOM 965 C C . SER A 1 126 ? -0.769 7.112 3.419 1.00 87.44 126 SER A C 1
ATOM 967 O O . SER A 1 126 ? -0.942 6.776 2.248 1.00 87.44 126 SER A O 1
ATOM 969 N N . CYS A 1 127 ? -1.630 7.881 4.066 1.00 87.31 127 CYS A N 1
ATOM 970 C CA . CYS A 1 127 ? -2.880 8.346 3.485 1.00 87.31 127 CYS A CA 1
ATOM 971 C C . CYS A 1 127 ? -2.963 9.874 3.525 1.00 87.31 127 CYS A C 1
ATOM 973 O O . CYS A 1 127 ? -2.243 10.531 4.284 1.00 87.31 127 CYS A O 1
ATOM 975 N N . ALA A 1 128 ? -3.795 10.451 2.663 1.00 86.75 128 ALA A N 1
ATOM 976 C CA . ALA A 1 128 ? -4.022 11.889 2.639 1.00 86.75 128 ALA A CA 1
ATOM 977 C C . ALA A 1 128 ? -4.665 12.356 3.955 1.00 86.75 128 ALA A C 1
ATOM 979 O O . ALA A 1 128 ? -5.536 11.680 4.507 1.00 86.75 128 ALA A O 1
ATOM 980 N N . LYS A 1 129 ? -4.240 13.522 4.454 1.00 86.62 129 LYS A N 1
ATOM 981 C CA . LYS A 1 129 ? -4.916 14.186 5.571 1.00 86.62 129 LYS A CA 1
ATOM 982 C C . LYS A 1 129 ? -6.124 14.935 5.028 1.00 86.62 129 LYS A C 1
ATOM 984 O O . LYS A 1 129 ? -5.984 15.978 4.400 1.00 86.62 129 LYS A O 1
ATOM 989 N N . ASP A 1 130 ? -7.309 14.380 5.244 1.00 85.12 130 ASP A N 1
ATOM 990 C CA . ASP A 1 130 ? -8.562 14.927 4.740 1.00 85.12 130 ASP A CA 1
ATOM 991 C C . ASP A 1 130 ? -9.674 14.902 5.805 1.00 85.12 130 ASP A C 1
ATOM 993 O O . ASP A 1 130 ? -9.477 14.542 6.968 1.00 85.12 130 ASP A O 1
ATOM 997 N N . ARG A 1 131 ? -10.886 15.303 5.410 1.00 83.56 131 ARG A N 1
ATOM 998 C CA . ARG A 1 131 ? -12.061 15.326 6.299 1.00 83.56 131 ARG A CA 1
ATOM 999 C C . ARG A 1 131 ? -12.477 13.945 6.828 1.00 83.56 131 ARG A C 1
ATOM 1001 O O . ARG A 1 131 ? -13.256 13.870 7.776 1.00 83.56 131 ARG A O 1
ATOM 1008 N N . TYR A 1 132 ? -12.031 12.859 6.200 1.00 87.12 132 TYR A N 1
ATOM 1009 C CA . TYR A 1 132 ? -12.340 11.483 6.584 1.00 87.12 132 TYR A CA 1
ATOM 1010 C C . TYR A 1 132 ? -11.305 10.907 7.552 1.00 87.12 132 TYR A C 1
ATOM 1012 O O . TYR A 1 132 ? -11.639 9.990 8.300 1.00 87.12 132 TYR A O 1
ATOM 1020 N N . SER A 1 133 ? -10.105 11.486 7.633 1.00 85.06 133 SER A N 1
ATOM 1021 C CA . SER A 1 133 ? -9.094 11.125 8.632 1.00 85.06 133 SER A CA 1
ATOM 1022 C C . SER A 1 133 ? -9.626 11.193 10.069 1.00 85.06 133 SER A C 1
ATOM 1024 O O . SER A 1 133 ? -9.418 10.271 10.854 1.00 85.06 133 SER A O 1
ATOM 1026 N N . GLY A 1 134 ? -10.398 12.234 10.403 1.00 85.19 134 GLY A N 1
ATOM 1027 C CA . GLY A 1 134 ? -11.050 12.343 11.715 1.00 85.19 134 GLY A CA 1
ATOM 1028 C C . GLY A 1 134 ? -12.102 11.253 11.959 1.00 85.19 134 GLY A C 1
ATOM 1029 O O . GLY A 1 134 ? -12.231 10.757 13.076 1.00 85.19 134 GLY A O 1
ATOM 1030 N N . LYS A 1 135 ? -12.810 10.815 10.908 1.00 89.25 135 LYS A N 1
ATOM 1031 C CA . LYS A 1 135 ? -13.777 9.709 11.005 1.00 89.25 135 LYS A CA 1
ATOM 1032 C C . LYS A 1 135 ? -13.098 8.368 11.247 1.00 89.25 135 LYS A C 1
ATOM 1034 O O . LYS A 1 135 ? -13.655 7.549 11.971 1.00 89.25 135 LYS A O 1
ATOM 1039 N N . LEU A 1 136 ? -11.917 8.144 10.672 1.00 88.50 136 LEU A N 1
ATOM 1040 C CA . LEU A 1 136 ? -11.126 6.945 10.948 1.00 88.50 136 LEU A CA 1
ATOM 1041 C C . LEU A 1 136 ? -10.749 6.881 12.428 1.00 88.50 136 LEU A C 1
ATOM 1043 O O . LEU A 1 136 ? -10.994 5.870 13.077 1.00 88.50 136 LEU A O 1
ATOM 1047 N N . VAL A 1 137 ? -10.206 7.978 12.961 1.00 88.69 137 VAL A N 1
ATOM 1048 C CA . VAL A 1 137 ? -9.851 8.085 14.382 1.00 88.69 137 VAL A CA 1
ATOM 1049 C C . VAL A 1 137 ? -11.0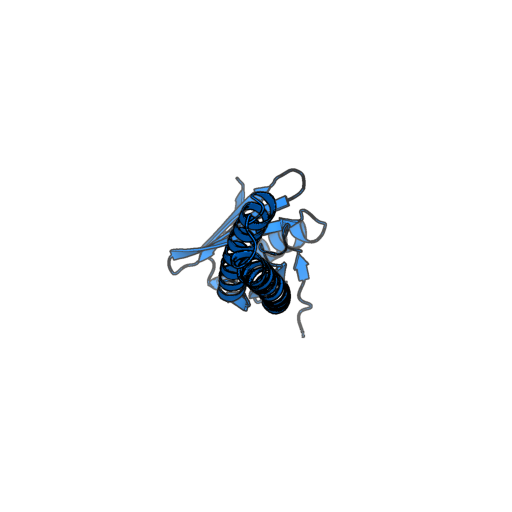65 7.809 15.264 1.00 88.69 137 VAL A C 1
ATOM 1051 O O . VAL A 1 137 ? -10.962 7.038 16.212 1.00 88.69 137 VAL A O 1
ATOM 1054 N N . GLN A 1 138 ? -12.219 8.397 14.938 1.00 89.56 138 GLN A N 1
ATOM 1055 C CA . GLN A 1 138 ? -13.450 8.154 15.687 1.00 89.56 138 GLN A CA 1
ATOM 1056 C C . GLN A 1 138 ? -13.884 6.685 15.611 1.00 89.56 138 GLN A C 1
ATOM 1058 O O . GLN A 1 138 ? -14.174 6.091 16.638 1.00 89.56 138 GLN A O 1
ATOM 1063 N N . THR A 1 139 ? -13.847 6.077 14.424 1.00 89.25 139 THR A N 1
ATOM 1064 C CA . THR A 1 139 ? -14.229 4.667 14.227 1.00 89.25 139 THR A CA 1
ATOM 1065 C C . THR A 1 139 ? -13.351 3.723 15.047 1.00 89.25 139 THR A C 1
ATOM 1067 O O . THR A 1 139 ? -13.854 2.765 15.623 1.00 89.25 139 THR A O 1
ATOM 1070 N N . LEU A 1 140 ? -12.047 4.001 15.126 1.00 89.62 140 LEU A N 1
ATOM 1071 C CA . LEU A 1 140 ? -11.115 3.223 15.941 1.00 89.62 140 LEU A CA 1
ATOM 1072 C C . LEU A 1 140 ? -11.390 3.387 17.443 1.00 89.62 140 LEU A C 1
ATOM 1074 O O . LEU A 1 140 ? -11.362 2.400 18.170 1.00 89.62 140 LEU A O 1
ATOM 1078 N N . LYS A 1 141 ? -11.709 4.607 17.900 1.00 89.31 141 LYS A N 1
ATOM 1079 C CA . LYS A 1 141 ? -12.101 4.865 19.297 1.00 89.31 141 LYS A CA 1
ATOM 1080 C C . LYS A 1 141 ? -13.406 4.166 19.666 1.00 89.31 141 LYS A C 1
ATOM 1082 O O . LYS A 1 141 ? -13.486 3.559 20.725 1.00 89.31 141 LYS A O 1
ATOM 1087 N N . ASP A 1 142 ? -14.406 4.231 18.791 1.00 89.50 142 ASP A N 1
ATOM 1088 C CA . ASP A 1 142 ? -15.709 3.591 19.003 1.00 89.50 142 ASP A CA 1
ATOM 1089 C C . ASP A 1 142 ? -15.587 2.057 19.072 1.00 89.50 142 ASP A C 1
ATOM 1091 O O . ASP A 1 142 ? -16.421 1.395 19.685 1.00 89.50 142 ASP A O 1
ATOM 1095 N N . ALA A 1 143 ? -14.546 1.496 18.452 1.00 86.62 143 ALA A N 1
ATOM 1096 C CA . ALA A 1 143 ? -14.220 0.075 18.481 1.00 86.62 143 ALA A CA 1
ATOM 1097 C C . ALA A 1 143 ? -13.248 -0.323 19.612 1.00 86.62 143 ALA A C 1
ATOM 1099 O O . ALA A 1 143 ? -12.750 -1.446 19.596 1.00 86.62 143 ALA A O 1
ATOM 1100 N N . ASP A 1 144 ? -12.975 0.578 20.564 1.00 88.81 144 ASP A N 1
ATOM 1101 C CA . ASP A 1 144 ? -12.075 0.369 21.712 1.00 88.81 144 ASP A CA 1
ATOM 1102 C C . ASP A 1 144 ? -10.630 -0.010 21.323 1.00 88.81 144 ASP A C 1
ATOM 1104 O O . ASP A 1 144 ? -9.921 -0.725 22.029 1.00 88.81 144 ASP A O 1
ATOM 1108 N N . VAL A 1 145 ? -10.165 0.477 20.168 1.00 90.06 145 VAL A N 1
ATOM 1109 C CA . VAL A 1 145 ? -8.792 0.251 19.706 1.00 90.06 145 VAL A CA 1
ATOM 1110 C C . VAL A 1 145 ? -7.847 1.244 20.382 1.00 90.06 145 VAL A C 1
ATOM 1112 O O . VAL A 1 145 ? -8.073 2.457 20.352 1.00 90.06 145 VAL A O 1
ATOM 1115 N N . ASN A 1 146 ? -6.734 0.750 20.929 1.00 91.25 146 ASN A N 1
ATOM 1116 C CA . ASN A 1 146 ? -5.711 1.600 21.534 1.00 91.25 146 ASN A CA 1
ATOM 1117 C C . ASN A 1 146 ? -5.028 2.493 20.477 1.00 91.25 146 ASN A C 1
ATOM 1119 O O . ASN A 1 146 ? -4.435 1.993 19.518 1.00 91.25 146 ASN A O 1
ATOM 1123 N N . LEU A 1 147 ? -5.089 3.815 20.659 1.00 91.19 147 LEU A N 1
ATOM 1124 C CA . LEU A 1 147 ? -4.517 4.801 19.739 1.00 91.19 147 LEU A CA 1
ATOM 1125 C C . LEU A 1 147 ? -3.283 5.479 20.337 1.00 91.19 147 LEU A C 1
ATOM 1127 O O . LEU A 1 147 ? -3.352 6.070 21.413 1.00 91.19 147 LEU A O 1
ATOM 1131 N N . ILE A 1 148 ? -2.182 5.482 19.586 1.00 92.94 148 ILE A N 1
ATOM 1132 C CA . ILE A 1 148 ? -0.933 6.166 19.940 1.00 92.94 148 ILE A CA 1
ATOM 1133 C C . ILE A 1 148 ? -0.701 7.305 18.946 1.00 92.94 148 ILE A C 1
ATOM 1135 O O . ILE A 1 148 ? -0.658 7.075 17.740 1.00 92.94 148 ILE A O 1
ATOM 1139 N N . TYR A 1 149 ? -0.518 8.528 19.441 1.00 88.75 149 TYR A N 1
ATOM 1140 C CA . TYR A 1 149 ? -0.180 9.690 18.613 1.00 88.75 149 TYR A CA 1
ATOM 1141 C C . TYR A 1 149 ? 1.326 9.975 18.692 1.00 88.75 149 TYR A C 1
ATOM 1143 O O . TYR A 1 149 ? 1.873 10.055 19.792 1.00 88.75 149 TYR A O 1
ATOM 1151 N N . LEU A 1 150 ? 1.981 10.096 17.529 1.00 84.25 150 LEU A N 1
ATOM 1152 C CA . LEU A 1 150 ? 3.438 10.261 17.364 1.00 84.25 150 LEU A CA 1
ATOM 1153 C C . LEU A 1 150 ? 3.835 11.599 16.735 1.00 84.25 150 LEU A C 1
ATOM 1155 O O . LEU A 1 150 ? 3.070 12.094 15.875 1.00 84.25 150 LEU A O 1
#

Sequence (150 aa):
MNSLMTKIYGQRILDGDLLFDHKKITFYTNPKAALLSTIAMALVTISSAFNIYDTTGESSISIASVIIGGIAILLGTLSVIKYLAARKINLIEFAPQDIKEVAIREMADSLRISIHLNDNTTHKISCAKDRYSGKLVQTLKDADVNLIYL

Secondary structure (DSSP, 8-state):
-----EEE-BSSTTT-EEEE-SS-EEEE--HHHHHHHHHHHHHHHHHHHHHHHHHTTSS---HHHHHHHHHHHHHHHHHHHHHHHHHHHTTEEE-GGGEEEEEEEE-SSEEEEEEEETTS-EEEEEEE-STTHHHHHHHHHHTT-EEEE-

Foldseek 3Di:
DPFDWDWFAFPDLLLAIWTDDLWKIWGAHDLVVLVVQLVVLVVQLVVLVVVQVVCVPPPDRDPVSVVSNVVSVVSNVVSVVSSVSNVVRHGPMDTLVQFAAWEWEDDPFWIWIWTQGPVRDIDIGITTDDPCVVVVVVSSVVSVHHYHYD

pLDDT: mean 81.58, std 9.63, range [39.31, 93.44]

Organism: NCBI:txid1117708